Protein AF-A0A9D0TH92-F1 (afdb_monomer_lite)

Radius of gyration: 15.39 Å; chains: 1; bounding box: 37×19×49 Å

Secondary structure (DSSP, 8-state):
-----S-----PPPHHHHHHHHHHHTSTT--HHHHHHHTT--HHHHHHHHHHHHTT-S----SS---S----

Sequence (72 aa):
MPRIKGPRKVKQYSNEFKVTAVRLSHLPGVQVKDVAEELDIHPFMLSRWRKEMREGKLEVKVKKPIDPKTAA

Structure (mmCIF, N/CA/C/O backbone):
data_AF-A0A9D0TH92-F1
#
_entry.id   AF-A0A9D0TH92-F1
#
loop_
_atom_site.group_PDB
_atom_site.id
_atom_site.type_symbol
_atom_site.label_atom_id
_atom_site.label_alt_id
_atom_site.label_comp_id
_atom_site.label_asym_id
_atom_site.label_entity_id
_atom_site.label_seq_id
_atom_site.pdbx_PDB_ins_code
_atom_site.Cartn_x
_atom_site.Cartn_y
_atom_site.Cartn_z
_atom_site.occupancy
_atom_site.B_iso_or_equiv
_atom_site.auth_seq_id
_atom_site.auth_comp_id
_atom_site.auth_asym_id
_atom_site.auth_atom_id
_atom_site.pdbx_PDB_model_num
ATOM 1 N N . MET A 1 1 ? 18.019 -13.956 -31.891 1.00 66.75 1 MET A N 1
ATOM 2 C CA . MET A 1 1 ? 17.243 -13.463 -30.725 1.00 66.75 1 MET A CA 1
ATOM 3 C C . MET A 1 1 ? 17.948 -12.246 -30.136 1.00 66.75 1 MET A C 1
ATOM 5 O O . MET A 1 1 ? 19.146 -12.357 -29.881 1.00 66.75 1 MET A O 1
ATOM 9 N N . PRO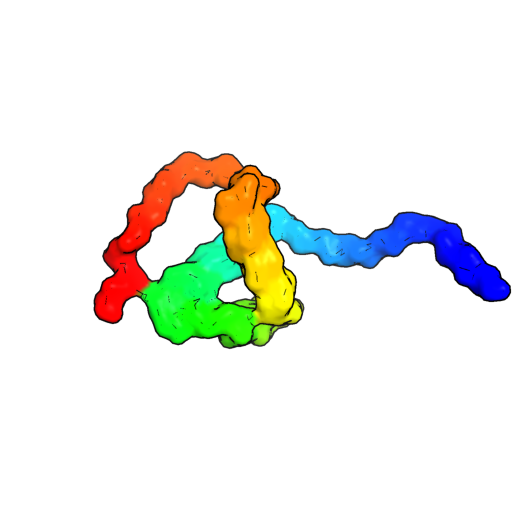 A 1 2 ? 17.280 -11.094 -29.944 1.00 64.25 2 PRO A N 1
ATOM 10 C CA . PRO A 1 2 ? 17.919 -9.934 -29.332 1.00 64.25 2 PRO A CA 1
ATOM 11 C C . PRO A 1 2 ? 18.203 -10.235 -27.853 1.00 64.25 2 PRO A C 1
ATOM 13 O O . PRO A 1 2 ? 17.293 -10.412 -27.045 1.00 64.25 2 PRO A O 1
ATOM 16 N N . ARG A 1 3 ? 19.489 -10.336 -27.500 1.00 67.50 3 ARG A N 1
ATOM 17 C CA . ARG A 1 3 ? 19.950 -10.390 -26.108 1.00 67.50 3 ARG A CA 1
ATOM 18 C C . ARG A 1 3 ? 19.754 -9.003 -25.509 1.00 67.50 3 ARG A C 1
ATOM 20 O O . ARG A 1 3 ? 20.438 -8.067 -25.912 1.00 67.50 3 ARG A O 1
ATOM 27 N N . ILE A 1 4 ? 18.822 -8.874 -24.570 1.00 69.88 4 ILE A N 1
ATOM 28 C CA . ILE A 1 4 ? 18.592 -7.639 -23.814 1.00 69.88 4 ILE A CA 1
ATOM 29 C C . ILE A 1 4 ? 19.899 -7.298 -23.076 1.00 69.88 4 ILE A C 1
ATOM 31 O O . ILE A 1 4 ? 20.233 -7.922 -22.072 1.00 69.88 4 ILE A O 1
ATOM 35 N N . LYS A 1 5 ? 20.681 -6.358 -23.620 1.00 64.75 5 LYS A N 1
ATOM 36 C CA . LYS A 1 5 ? 21.915 -5.841 -23.016 1.00 64.75 5 LYS A CA 1
ATOM 37 C C . LYS A 1 5 ? 21.552 -4.660 -22.120 1.00 64.75 5 LYS A C 1
ATOM 39 O O . LYS A 1 5 ? 21.466 -3.532 -22.589 1.00 64.75 5 LYS A O 1
ATOM 44 N N . GLY A 1 6 ? 21.311 -4.926 -20.841 1.00 67.94 6 GLY A N 1
ATOM 45 C CA . GLY A 1 6 ? 21.186 -3.885 -19.821 1.00 67.94 6 GLY A CA 1
ATOM 46 C C . GLY A 1 6 ? 20.233 -4.260 -18.687 1.00 67.94 6 GLY A C 1
ATOM 47 O O . GLY A 1 6 ? 19.310 -5.053 -18.899 1.00 67.94 6 GLY A O 1
ATOM 48 N N . PRO A 1 7 ? 20.436 -3.711 -17.475 1.00 67.69 7 PRO A N 1
ATOM 49 C CA . PRO A 1 7 ? 19.513 -3.924 -16.371 1.00 67.69 7 PRO A CA 1
ATOM 50 C C . PRO A 1 7 ? 18.135 -3.385 -16.765 1.00 67.69 7 PRO A C 1
ATOM 52 O O . PRO A 1 7 ? 17.997 -2.234 -17.185 1.00 67.69 7 PRO A O 1
ATOM 55 N N . ARG A 1 8 ? 17.100 -4.226 -16.654 1.00 64.12 8 ARG A N 1
ATOM 56 C CA . ARG A 1 8 ? 15.712 -3.791 -16.846 1.00 64.12 8 ARG A CA 1
ATOM 57 C C . ARG A 1 8 ? 15.445 -2.653 -15.862 1.00 64.12 8 ARG A C 1
ATOM 59 O O . ARG A 1 8 ? 15.539 -2.863 -14.654 1.00 64.12 8 ARG A O 1
ATOM 66 N N . LYS A 1 9 ? 15.113 -1.460 -16.367 1.00 59.75 9 LYS A N 1
ATOM 67 C CA . LYS A 1 9 ? 14.659 -0.333 -15.542 1.00 59.75 9 LYS A CA 1
ATOM 68 C C . LYS A 1 9 ? 13.280 -0.671 -14.973 1.00 59.75 9 LYS A C 1
ATOM 70 O O . LYS A 1 9 ? 12.257 -0.278 -15.520 1.00 59.75 9 LYS A O 1
ATOM 75 N N . VAL A 1 10 ? 13.249 -1.462 -13.906 1.00 63.72 10 VAL A N 1
ATOM 76 C CA . VAL A 1 10 ? 12.041 -1.655 -13.108 1.00 63.72 10 VAL A CA 1
ATOM 77 C C . VAL A 1 10 ? 11.817 -0.373 -12.312 1.00 63.72 10 VAL A C 1
ATOM 79 O O . VAL A 1 10 ? 12.720 0.084 -11.611 1.00 63.72 10 VAL A O 1
ATOM 82 N N . LYS A 1 11 ? 10.639 0.245 -12.451 1.00 69.19 11 LYS A N 1
ATOM 83 C CA . LYS A 1 11 ? 10.229 1.331 -11.555 1.00 69.19 11 LYS A CA 1
ATOM 84 C C . LYS A 1 11 ? 10.137 0.729 -10.154 1.00 69.19 11 LYS A C 1
ATOM 86 O O . LYS A 1 11 ? 9.273 -0.101 -9.888 1.00 69.19 11 LYS A O 1
ATOM 91 N N . GLN A 1 12 ? 11.093 1.067 -9.297 1.00 76.50 12 GLN A N 1
ATOM 92 C CA . GLN A 1 12 ? 11.089 0.629 -7.909 1.00 76.50 12 GLN A CA 1
ATOM 93 C C . GLN A 1 12 ? 10.228 1.600 -7.107 1.00 76.50 12 GLN A C 1
ATOM 95 O O . GLN A 1 12 ? 10.419 2.809 -7.194 1.00 76.50 12 GLN A O 1
ATOM 100 N N . TYR A 1 13 ? 9.288 1.068 -6.330 1.00 84.06 13 TYR A N 1
ATOM 101 C CA . TYR A 1 13 ? 8.547 1.863 -5.357 1.00 84.06 13 TYR A CA 1
ATOM 102 C C . TYR A 1 13 ? 9.435 2.149 -4.147 1.00 84.06 13 TYR A C 1
ATOM 104 O O . TYR A 1 13 ? 10.105 1.239 -3.644 1.00 84.06 13 TYR A O 1
ATOM 112 N N . SER A 1 14 ? 9.412 3.391 -3.670 1.00 84.62 14 SER A N 1
ATOM 113 C CA . SER A 1 14 ? 10.114 3.799 -2.453 1.00 84.62 14 SER A CA 1
ATOM 114 C C . SER A 1 14 ? 9.608 3.021 -1.239 1.00 84.62 14 SER A C 1
ATOM 116 O O . SER A 1 14 ? 8.428 2.677 -1.155 1.00 84.62 14 SER A O 1
ATOM 118 N N . ASN A 1 15 ? 10.482 2.763 -0.266 1.00 82.62 15 ASN A N 1
ATOM 119 C CA . ASN A 1 15 ? 10.110 2.013 0.939 1.00 82.62 15 ASN A CA 1
ATOM 120 C C . ASN A 1 15 ? 8.986 2.704 1.727 1.00 82.62 15 ASN A C 1
ATOM 122 O O . ASN A 1 15 ? 8.082 2.033 2.215 1.00 82.62 15 ASN A O 1
ATOM 126 N N . GLU A 1 16 ? 8.993 4.038 1.773 1.00 82.81 16 GLU A N 1
ATOM 127 C CA . GLU A 1 16 ? 7.935 4.846 2.391 1.00 82.81 16 GLU A CA 1
ATOM 128 C C . GLU A 1 16 ? 6.572 4.612 1.729 1.00 82.81 16 GLU A C 1
ATOM 130 O O . GLU A 1 16 ? 5.574 4.408 2.415 1.00 82.81 16 GLU A O 1
ATOM 135 N N . PHE A 1 17 ? 6.541 4.549 0.394 1.00 85.56 17 PHE A N 1
ATOM 136 C CA . PHE A 1 17 ? 5.320 4.277 -0.365 1.00 85.56 17 PHE A CA 1
ATOM 137 C C . PHE A 1 17 ? 4.759 2.890 -0.035 1.00 85.56 17 PHE A C 1
ATOM 139 O O . PHE A 1 17 ? 3.571 2.740 0.247 1.00 85.56 17 PHE A O 1
ATOM 146 N N . LYS A 1 18 ? 5.632 1.877 -0.001 1.00 86.25 18 LYS A N 1
ATOM 147 C CA . LYS A 1 18 ? 5.245 0.501 0.332 1.00 86.25 18 LYS A CA 1
ATOM 148 C C . LYS A 1 18 ? 4.687 0.391 1.755 1.00 86.25 18 LYS A C 1
ATOM 150 O O . LYS A 1 18 ? 3.692 -0.298 1.960 1.00 86.25 18 LYS A O 1
ATOM 155 N N . VAL A 1 19 ? 5.286 1.082 2.729 1.00 84.50 19 VAL A N 1
ATOM 156 C CA . VAL A 1 19 ? 4.804 1.084 4.122 1.00 84.50 19 VAL A CA 1
ATOM 157 C C . VAL A 1 19 ? 3.454 1.777 4.250 1.00 84.50 19 VAL A C 1
ATOM 159 O O . VAL A 1 19 ? 2.560 1.232 4.896 1.00 84.50 19 VAL A O 1
ATOM 162 N N . THR A 1 20 ? 3.275 2.936 3.615 1.00 87.31 20 THR A N 1
ATOM 163 C CA . THR A 1 20 ? 1.988 3.647 3.618 1.00 87.31 20 THR A CA 1
ATOM 164 C C . THR A 1 20 ? 0.889 2.785 3.005 1.00 87.31 20 THR A C 1
ATOM 166 O O . THR A 1 20 ? -0.159 2.613 3.624 1.00 87.31 20 THR A O 1
ATOM 169 N N . ALA A 1 21 ? 1.154 2.147 1.862 1.00 88.19 21 ALA A N 1
ATOM 170 C CA . ALA A 1 21 ? 0.208 1.240 1.217 1.00 88.19 21 ALA A CA 1
ATOM 171 C C . ALA A 1 21 ? -0.179 0.060 2.129 1.00 88.19 21 ALA A C 1
ATOM 173 O O . ALA A 1 21 ? -1.359 -0.254 2.295 1.00 88.19 21 ALA A O 1
ATOM 174 N N . VAL A 1 22 ? 0.800 -0.574 2.787 1.00 85.81 22 VAL A N 1
ATOM 175 C CA . VAL A 1 22 ? 0.524 -1.671 3.729 1.00 85.81 22 VAL A CA 1
ATOM 176 C C . VAL A 1 22 ? -0.286 -1.181 4.930 1.00 85.81 22 VAL A C 1
ATOM 178 O O . VAL A 1 22 ? -1.221 -1.864 5.345 1.00 85.81 22 VAL A O 1
ATOM 181 N N . ARG A 1 23 ? 0.011 0.004 5.464 1.00 85.31 23 ARG A N 1
ATOM 182 C CA . ARG A 1 23 ? -0.717 0.586 6.597 1.00 85.31 23 ARG A CA 1
ATOM 183 C C . ARG A 1 23 ? -2.173 0.901 6.252 1.00 85.31 23 ARG A C 1
ATOM 185 O O . ARG A 1 23 ? -3.044 0.588 7.057 1.00 85.31 23 ARG A O 1
ATOM 192 N N . LEU A 1 24 ? -2.436 1.416 5.051 1.00 84.94 24 LEU A N 1
ATOM 193 C CA . LEU A 1 24 ? -3.795 1.613 4.531 1.00 84.94 24 LEU A CA 1
ATOM 194 C C . LEU A 1 24 ? -4.547 0.282 4.410 1.00 84.94 24 LEU A C 1
ATOM 196 O O . LEU A 1 24 ? -5.695 0.180 4.826 1.00 84.94 24 LEU A O 1
ATOM 200 N N . SER A 1 25 ? -3.874 -0.782 3.961 1.00 83.00 25 SER A N 1
ATOM 201 C CA . SER A 1 25 ? -4.488 -2.116 3.858 1.00 83.00 25 SER A CA 1
ATOM 202 C C . SER A 1 25 ? -4.818 -2.778 5.205 1.00 83.00 25 SER A C 1
ATOM 204 O O . SER A 1 25 ? -5.535 -3.778 5.239 1.00 83.00 25 SER A O 1
ATOM 206 N N . HIS A 1 26 ? -4.244 -2.292 6.312 1.00 82.00 26 HIS A N 1
ATOM 207 C CA . HIS A 1 26 ? -4.496 -2.799 7.665 1.00 82.00 26 HIS A CA 1
ATOM 208 C C . HIS A 1 26 ? -5.719 -2.167 8.336 1.00 82.00 26 HIS A C 1
ATOM 210 O O . HIS A 1 26 ? -6.097 -2.616 9.417 1.00 82.00 26 HIS A O 1
ATOM 216 N N . LEU A 1 27 ? -6.330 -1.157 7.714 1.00 81.75 27 LEU A N 1
ATOM 217 C CA . LEU A 1 27 ? -7.552 -0.548 8.218 1.00 81.75 27 LEU A CA 1
ATOM 218 C C . LEU A 1 27 ? -8.722 -1.552 8.157 1.00 81.75 27 LEU A C 1
ATOM 220 O O . LEU A 1 27 ? -8.826 -2.323 7.197 1.00 81.75 27 LEU A O 1
ATOM 224 N N . PRO A 1 28 ? -9.598 -1.575 9.176 1.00 76.12 28 PRO A N 1
ATOM 225 C CA . PRO A 1 28 ? -10.755 -2.464 9.203 1.00 76.12 28 PRO A CA 1
ATOM 226 C C . PRO A 1 28 ? -11.716 -2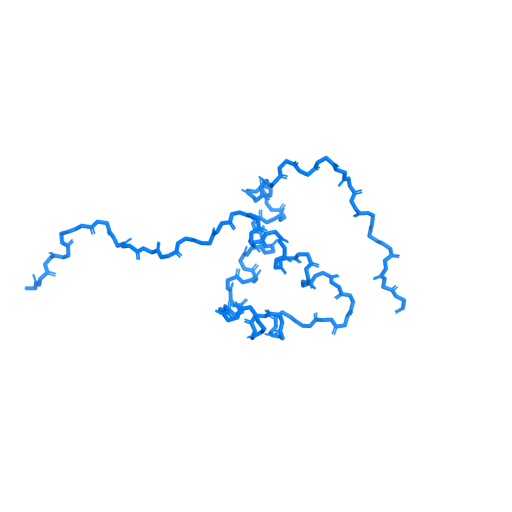.124 8.058 1.00 76.12 28 PRO A C 1
ATOM 228 O O . PRO A 1 28 ? -12.004 -0.959 7.804 1.00 76.12 28 PRO A O 1
ATOM 231 N N . GLY A 1 29 ? -12.210 -3.147 7.359 1.00 80.75 29 GLY A N 1
ATOM 232 C CA . GLY A 1 29 ? -13.164 -2.979 6.256 1.00 80.75 29 GLY A CA 1
ATOM 233 C C . GLY A 1 29 ? -12.552 -2.565 4.913 1.00 80.75 29 GLY A C 1
ATOM 234 O O . GLY A 1 29 ? -13.274 -2.501 3.925 1.00 80.75 29 GLY A O 1
ATOM 235 N N . VAL A 1 30 ? -11.237 -2.344 4.841 1.00 81.75 30 VAL A N 1
ATOM 236 C CA . VAL A 1 30 ? -10.550 -1.983 3.596 1.00 81.75 30 VAL A CA 1
ATOM 237 C C . VAL A 1 30 ? -10.008 -3.237 2.910 1.00 81.75 30 VAL A C 1
ATOM 239 O O . VAL A 1 30 ? -9.226 -3.992 3.500 1.00 81.75 30 VAL A O 1
ATOM 242 N N . GLN A 1 31 ? -10.396 -3.481 1.652 1.00 84.62 31 GLN A N 1
ATOM 243 C CA . GLN A 1 31 ? -9.833 -4.595 0.893 1.00 84.62 31 GLN A CA 1
ATOM 244 C C . GLN A 1 31 ? -8.507 -4.196 0.242 1.00 84.62 31 GLN A C 1
ATOM 246 O O . GLN A 1 31 ? -8.259 -3.056 -0.140 1.00 84.62 31 GLN A O 1
ATOM 251 N N . VAL A 1 32 ? -7.636 -5.191 0.061 1.00 83.31 32 VAL A N 1
ATOM 252 C CA . VAL A 1 32 ? -6.359 -5.032 -0.659 1.00 83.31 32 VAL A CA 1
ATOM 253 C C . VAL A 1 32 ? -6.587 -4.540 -2.089 1.00 83.31 32 VAL A C 1
ATOM 255 O O . VAL A 1 32 ? -5.722 -3.874 -2.645 1.00 83.31 32 VAL A O 1
ATOM 258 N N . LYS A 1 33 ? -7.732 -4.892 -2.683 1.00 84.50 33 LYS A N 1
ATOM 259 C CA . LYS A 1 33 ? -8.077 -4.514 -4.047 1.00 84.50 33 LYS A CA 1
ATOM 260 C C . LYS A 1 33 ? -8.362 -3.014 -4.153 1.00 84.50 33 LYS A C 1
ATOM 262 O O . LYS A 1 33 ? -7.717 -2.374 -4.968 1.00 84.50 33 LYS A O 1
ATOM 267 N N . ASP A 1 34 ? -9.195 -2.463 -3.270 1.00 87.56 34 ASP A N 1
ATOM 268 C CA . ASP A 1 34 ? -9.543 -1.035 -3.278 1.00 87.56 34 ASP A CA 1
ATOM 269 C C . ASP A 1 34 ? -8.307 -0.144 -3.108 1.00 87.56 34 ASP A C 1
ATOM 271 O O . ASP A 1 34 ? -8.049 0.729 -3.928 1.00 87.56 34 ASP A O 1
ATOM 275 N N . VAL A 1 35 ? -7.452 -0.445 -2.123 1.00 87.12 35 VAL A N 1
ATOM 276 C CA . VAL A 1 35 ? -6.203 0.313 -1.891 1.00 87.12 35 VAL A CA 1
ATOM 27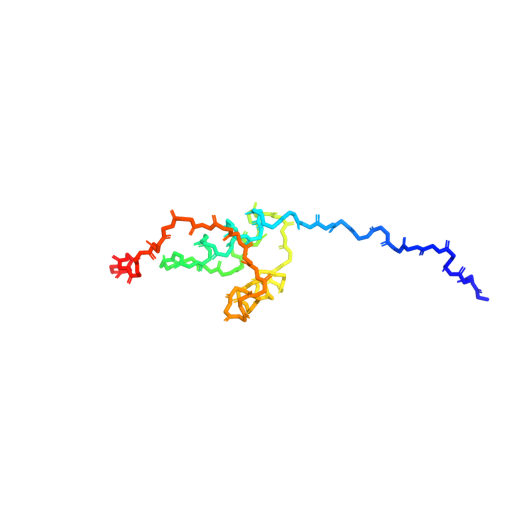7 C C . VAL A 1 35 ? -5.256 0.221 -3.084 1.00 87.12 35 VAL A C 1
ATOM 279 O O . VAL A 1 35 ? -4.507 1.151 -3.372 1.00 87.12 35 VAL A O 1
ATOM 282 N N . ALA A 1 36 ? -5.243 -0.925 -3.763 1.00 88.31 36 ALA A N 1
ATOM 283 C CA . ALA A 1 36 ? -4.407 -1.121 -4.932 1.00 88.31 36 ALA A CA 1
ATOM 284 C C . ALA A 1 36 ? -4.930 -0.326 -6.139 1.00 88.31 36 ALA A C 1
ATOM 286 O O . ALA A 1 36 ? -4.125 0.278 -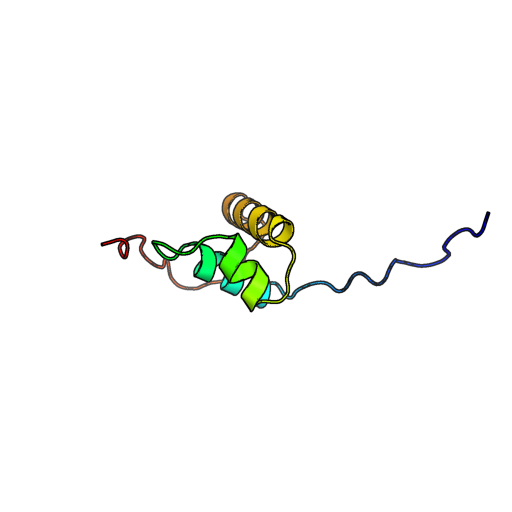6.844 1.00 88.31 36 ALA A O 1
ATOM 287 N N . GLU A 1 37 ? -6.250 -0.279 -6.331 1.00 88.94 37 GLU A N 1
ATOM 288 C CA . GLU A 1 37 ? -6.902 0.538 -7.359 1.00 88.94 37 GLU A CA 1
ATOM 289 C C . GLU A 1 37 ? -6.693 2.041 -7.101 1.00 88.94 37 GLU A C 1
ATOM 291 O O . GLU A 1 37 ? -6.338 2.765 -8.027 1.00 88.94 37 GLU A O 1
ATOM 296 N N . GLU A 1 38 ? -6.790 2.511 -5.852 1.00 89.06 38 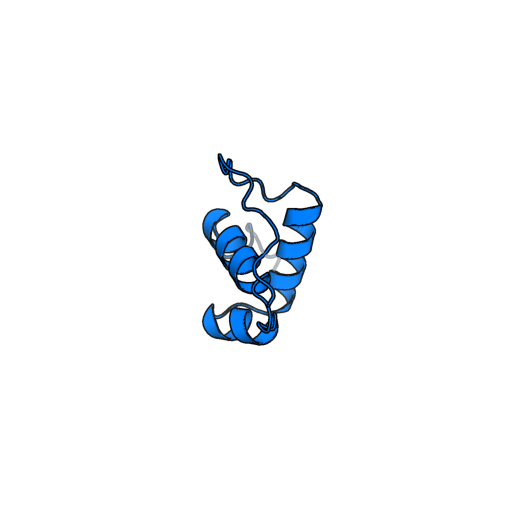GLU A N 1
ATOM 297 C CA . GLU A 1 38 ? -6.537 3.920 -5.499 1.00 89.06 38 GLU A CA 1
ATOM 298 C C . GLU A 1 38 ? -5.075 4.351 -5.693 1.00 89.06 38 GLU A C 1
ATOM 300 O O . GLU A 1 38 ? -4.795 5.482 -6.089 1.00 89.06 38 GLU A O 1
ATOM 305 N N . LEU A 1 39 ? -4.124 3.460 -5.400 1.00 86.25 39 LEU A N 1
ATOM 306 C CA . LEU A 1 39 ? -2.689 3.737 -5.521 1.00 86.25 39 LEU A CA 1
ATOM 307 C C . LEU A 1 39 ? -2.133 3.450 -6.925 1.00 86.25 39 LEU A C 1
ATOM 309 O O . LEU A 1 39 ? -0.921 3.575 -7.121 1.00 86.25 39 LEU A O 1
ATOM 313 N N . ASP A 1 40 ? -2.988 3.046 -7.871 1.00 86.75 40 ASP A N 1
ATOM 314 C CA . ASP A 1 40 ? -2.622 2.598 -9.221 1.00 86.75 40 ASP A CA 1
ATOM 315 C C . ASP A 1 40 ? -1.503 1.532 -9.193 1.00 86.75 40 ASP A C 1
ATOM 317 O O . ASP A 1 40 ? -0.501 1.572 -9.913 1.00 86.75 40 ASP A O 1
ATOM 321 N N . ILE A 1 41 ? -1.637 0.563 -8.283 1.00 87.00 41 ILE A N 1
ATOM 322 C CA . ILE A 1 41 ? -0.721 -0.572 -8.145 1.00 87.00 41 ILE A CA 1
ATOM 323 C C . ILE A 1 41 ? -1.457 -1.889 -8.347 1.00 87.00 41 ILE A C 1
ATOM 325 O O . ILE A 1 41 ? -2.639 -2.038 -8.070 1.00 87.00 41 ILE A O 1
ATOM 329 N N . HIS A 1 42 ? -0.731 -2.918 -8.778 1.00 87.25 42 HIS A N 1
ATOM 330 C CA . HIS A 1 42 ? -1.325 -4.246 -8.873 1.00 87.25 42 HIS A CA 1
ATOM 331 C C . HIS A 1 42 ? -1.562 -4.826 -7.459 1.00 87.25 42 HIS A C 1
ATOM 333 O O . HIS A 1 42 ? -0.615 -4.851 -6.664 1.00 87.25 42 HIS A O 1
ATOM 339 N N . PRO A 1 43 ? -2.740 -5.396 -7.135 1.00 85.44 43 PRO A N 1
ATOM 340 C CA . PRO A 1 43 ? -3.061 -5.907 -5.789 1.00 85.44 43 PRO A CA 1
ATOM 341 C C . PRO A 1 43 ? -2.092 -6.993 -5.294 1.00 85.44 43 PRO A C 1
ATOM 343 O O . PRO A 1 43 ? -1.818 -7.120 -4.099 1.00 85.44 43 PRO A O 1
ATOM 346 N N . PHE A 1 44 ? -1.491 -7.739 -6.225 1.00 85.06 44 PHE A N 1
ATOM 347 C CA . PHE A 1 44 ? -0.405 -8.679 -5.928 1.00 85.06 44 PHE A CA 1
ATOM 348 C C . PHE A 1 44 ? 0.813 -8.008 -5.266 1.00 85.06 44 PHE A C 1
ATOM 350 O O . PHE A 1 44 ? 1.409 -8.589 -4.358 1.00 85.06 44 PHE A O 1
ATOM 357 N N . MET A 1 45 ? 1.183 -6.789 -5.681 1.00 87.00 45 MET A N 1
ATOM 358 C CA . MET A 1 45 ? 2.303 -6.059 -5.077 1.00 87.00 45 MET A CA 1
ATOM 359 C C . MET A 1 45 ? 2.012 -5.705 -3.622 1.00 87.00 45 MET A C 1
ATOM 361 O O . MET A 1 45 ? 2.877 -5.888 -2.771 1.00 87.00 45 MET A O 1
ATOM 365 N N . LEU A 1 46 ? 0.780 -5.298 -3.321 1.00 86.00 46 LEU A N 1
ATOM 366 C CA . LEU A 1 46 ? 0.372 -4.972 -1.961 1.00 86.00 46 LEU A CA 1
ATOM 367 C C . LEU A 1 46 ? 0.391 -6.209 -1.049 1.00 86.00 46 LEU A C 1
ATOM 369 O O . LEU A 1 46 ? 0.915 -6.153 0.063 1.00 86.00 46 LEU A O 1
ATOM 373 N N . SER A 1 47 ? -0.080 -7.359 -1.544 1.00 83.75 47 SER A N 1
ATOM 374 C CA . SER A 1 47 ? 0.017 -8.643 -0.828 1.00 83.75 47 SER A CA 1
ATOM 375 C C . SER A 1 47 ? 1.473 -9.049 -0.563 1.00 83.75 47 SER A C 1
ATOM 377 O O . SER A 1 47 ? 1.831 -9.446 0.551 1.00 83.75 47 SER A O 1
ATOM 379 N N . ARG A 1 48 ? 2.352 -8.862 -1.556 1.00 84.69 48 ARG A N 1
ATOM 380 C CA . ARG A 1 48 ? 3.794 -9.079 -1.402 1.00 84.69 48 ARG A CA 1
ATOM 381 C C . ARG A 1 48 ? 4.392 -8.168 -0.326 1.00 84.69 48 ARG A C 1
ATOM 383 O O . ARG A 1 48 ? 5.132 -8.660 0.519 1.00 84.69 48 ARG A O 1
ATOM 390 N N . TRP A 1 49 ? 4.040 -6.884 -0.296 1.00 87.50 49 TRP A N 1
ATOM 391 C CA . TRP A 1 49 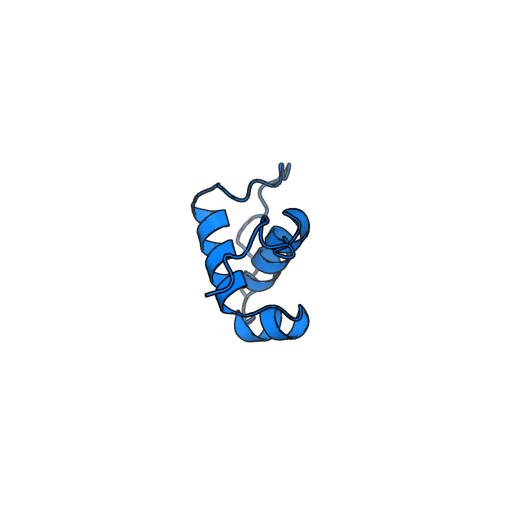? 4.552 -5.948 0.712 1.00 87.50 49 TRP A CA 1
ATOM 392 C C . TRP A 1 49 ? 4.041 -6.250 2.123 1.00 87.50 49 TRP A C 1
ATOM 394 O O . TRP A 1 49 ? 4.807 -6.111 3.074 1.00 87.50 49 TRP A O 1
ATOM 404 N N . ARG A 1 50 ? 2.805 -6.749 2.285 1.00 82.50 50 ARG A N 1
ATOM 405 C CA . ARG A 1 50 ? 2.312 -7.253 3.587 1.00 82.50 50 ARG A CA 1
ATOM 406 C C . ARG A 1 50 ? 3.171 -8.407 4.104 1.00 82.50 50 ARG A C 1
ATOM 408 O O . ARG A 1 50 ? 3.475 -8.469 5.294 1.00 82.50 50 ARG A O 1
ATOM 415 N N . LYS A 1 51 ? 3.589 -9.304 3.207 1.00 82.19 51 LYS A N 1
ATOM 416 C CA . LYS A 1 51 ? 4.496 -10.406 3.544 1.00 82.19 51 LYS A CA 1
ATOM 417 C C . LYS A 1 51 ? 5.899 -9.896 3.892 1.00 82.19 51 LYS A C 1
ATOM 419 O O . LYS A 1 51 ? 6.444 -10.303 4.910 1.00 82.19 51 LYS A O 1
ATOM 424 N N . GLU A 1 52 ? 6.444 -8.959 3.115 1.00 80.50 52 GLU A N 1
ATOM 425 C CA . GLU A 1 52 ? 7.759 -8.351 3.383 1.00 80.50 52 GLU A CA 1
ATOM 426 C C . GLU A 1 52 ? 7.796 -7.552 4.699 1.00 80.50 52 GLU A C 1
ATOM 428 O O . GLU A 1 52 ? 8.820 -7.565 5.382 1.00 80.50 52 GLU A O 1
ATOM 433 N N . MET A 1 53 ? 6.684 -6.917 5.092 1.00 79.25 53 MET A N 1
ATOM 434 C CA . MET A 1 53 ? 6.515 -6.283 6.409 1.00 79.25 53 MET A CA 1
ATOM 435 C C . MET A 1 53 ? 6.517 -7.312 7.546 1.00 79.25 53 MET A C 1
ATOM 437 O O . MET A 1 53 ? 7.150 -7.084 8.571 1.00 79.25 53 MET A O 1
ATOM 441 N N . ARG A 1 54 ? 5.863 -8.469 7.365 1.00 72.69 54 ARG A N 1
ATOM 442 C CA . ARG A 1 54 ? 5.875 -9.563 8.356 1.00 72.69 54 ARG A CA 1
ATOM 443 C C . ARG A 1 54 ? 7.250 -10.224 8.481 1.00 72.69 54 ARG A C 1
ATOM 445 O O . ARG A 1 54 ? 7.641 -10.608 9.574 1.00 72.69 54 ARG A O 1
ATOM 452 N N . GLU A 1 55 ? 7.969 -10.360 7.371 1.00 77.44 55 GLU A N 1
ATOM 453 C CA . GLU A 1 55 ? 9.337 -10.894 7.333 1.00 77.44 55 GLU A CA 1
ATOM 454 C C . GLU A 1 55 ? 10.392 -9.893 7.840 1.00 77.44 55 GLU A C 1
ATOM 456 O O . GLU A 1 55 ? 11.567 -10.244 7.901 1.00 77.44 55 GLU A O 1
ATOM 461 N N . GLY A 1 56 ? 10.008 -8.653 8.172 1.00 69.00 56 GLY A N 1
ATOM 462 C CA . GLY A 1 56 ? 10.938 -7.627 8.652 1.00 69.00 56 GLY A CA 1
ATOM 463 C C . GLY A 1 56 ? 11.925 -7.130 7.589 1.00 69.00 56 GLY A C 1
ATOM 464 O O . GLY A 1 56 ? 12.925 -6.520 7.931 1.00 69.00 56 GLY A O 1
ATOM 465 N N . LYS A 1 57 ? 11.672 -7.376 6.295 1.00 65.81 57 LYS A N 1
ATOM 466 C CA . LYS A 1 57 ? 12.502 -6.857 5.184 1.00 65.81 57 LYS A CA 1
ATOM 467 C C . LYS A 1 57 ? 12.149 -5.424 4.808 1.00 65.81 57 LYS A C 1
ATOM 469 O O . LYS A 1 57 ? 12.939 -4.732 4.169 1.00 65.81 57 LYS A O 1
ATOM 474 N N . LEU A 1 58 ? 10.943 -4.994 5.165 1.00 63.22 58 LEU A N 1
ATOM 475 C CA . LEU A 1 58 ? 10.419 -3.672 4.865 1.00 63.22 58 LEU A CA 1
ATOM 476 C C . LEU A 1 58 ? 10.565 -2.756 6.093 1.00 63.22 58 LEU A C 1
ATOM 478 O O . LEU A 1 58 ? 9.589 -2.285 6.665 1.00 63.22 58 LEU A O 1
ATOM 482 N N . GLU A 1 59 ? 11.800 -2.530 6.536 1.00 52.88 59 GLU A N 1
ATOM 483 C CA . GLU A 1 59 ? 12.076 -1.631 7.658 1.00 52.88 59 GLU A CA 1
ATOM 484 C C . GLU A 1 59 ? 12.085 -0.176 7.179 1.00 52.88 59 GLU A C 1
ATOM 486 O O . GLU A 1 59 ? 13.072 0.333 6.646 1.00 52.88 59 GLU A O 1
ATOM 491 N N . VAL A 1 60 ? 10.990 0.543 7.412 1.00 51.38 60 VAL A N 1
ATOM 492 C CA . VAL A 1 60 ? 11.131 1.967 7.726 1.00 51.38 60 VAL A CA 1
ATOM 493 C C . VAL A 1 60 ? 11.523 2.000 9.198 1.00 51.38 60 VAL A C 1
ATOM 495 O O . VAL A 1 60 ? 10.876 1.345 10.012 1.00 51.38 60 VAL A O 1
ATOM 498 N N . LYS A 1 61 ? 12.584 2.732 9.556 1.00 43.72 61 LYS A N 1
ATOM 499 C CA . LYS A 1 61 ? 12.927 3.061 10.949 1.00 43.72 61 LYS A CA 1
ATOM 500 C C . LYS A 1 61 ? 11.782 3.880 11.573 1.00 43.72 61 LYS A C 1
ATOM 502 O O . LYS A 1 61 ? 11.914 5.081 11.786 1.00 43.72 61 LYS A O 1
ATOM 507 N N . VAL A 1 62 ? 10.626 3.269 11.816 1.00 46.81 62 VAL A N 1
ATOM 508 C CA . VAL A 1 62 ? 9.470 3.907 12.439 1.00 46.81 62 VAL A CA 1
ATOM 509 C C . VAL A 1 62 ? 9.694 3.827 13.938 1.00 46.81 62 VAL A C 1
ATOM 511 O O . VAL A 1 62 ? 9.417 2.827 14.593 1.00 46.81 62 VAL A O 1
ATOM 514 N N . LYS A 1 63 ? 10.215 4.917 14.495 1.00 41.66 63 LYS A N 1
ATOM 515 C CA . LYS A 1 63 ? 10.129 5.217 15.922 1.00 41.66 63 LYS A CA 1
ATOM 516 C C . LYS A 1 63 ? 8.654 5.400 16.321 1.00 41.66 63 LYS A C 1
ATOM 518 O O . LYS A 1 63 ? 8.237 6.538 16.472 1.00 41.66 63 LYS A O 1
ATOM 523 N N . LYS A 1 64 ? 7.876 4.321 16.452 1.00 39.84 64 LYS A N 1
ATOM 524 C CA . LYS A 1 64 ? 6.776 4.103 17.424 1.00 39.84 64 LYS A CA 1
ATOM 525 C C . LYS A 1 64 ? 5.994 2.841 17.012 1.00 39.84 64 LYS A C 1
ATOM 527 O O . LYS A 1 64 ? 5.583 2.770 15.853 1.00 39.84 64 LYS A O 1
ATOM 532 N N . PRO A 1 65 ? 5.741 1.882 17.921 1.00 44.84 65 PRO A N 1
ATOM 533 C CA . PRO A 1 65 ? 4.707 0.880 17.691 1.00 44.84 65 PRO A CA 1
ATOM 534 C C . PRO A 1 65 ? 3.360 1.604 17.582 1.00 44.84 65 PRO A C 1
ATOM 536 O O . PRO A 1 65 ? 3.062 2.478 18.392 1.00 44.84 65 PRO A O 1
ATOM 539 N N . ILE A 1 66 ? 2.597 1.305 16.535 1.00 50.12 66 ILE A N 1
ATOM 540 C CA . ILE A 1 66 ? 1.238 1.815 16.359 1.00 50.12 66 ILE A CA 1
ATOM 541 C C . ILE A 1 66 ? 0.335 0.651 16.751 1.00 50.12 66 ILE A C 1
ATOM 543 O O . ILE A 1 66 ? 0.323 -0.382 16.078 1.00 50.12 66 ILE A O 1
ATOM 547 N N . ASP A 1 67 ? -0.316 0.794 17.896 1.00 42.84 67 ASP A N 1
ATOM 548 C CA . ASP A 1 67 ? -1.077 -0.244 18.578 1.00 42.84 67 ASP A CA 1
ATOM 549 C C . ASP A 1 67 ? -2.249 -0.787 17.730 1.00 42.84 67 ASP A C 1
ATOM 551 O O . ASP A 1 67 ? -2.958 -0.020 17.070 1.00 42.84 67 ASP A O 1
ATOM 555 N N . PRO A 1 68 ? -2.507 -2.108 17.751 1.00 54.22 68 PRO A N 1
ATOM 556 C CA . PRO A 1 68 ? -3.529 -2.755 16.929 1.00 54.22 68 PRO A CA 1
ATOM 557 C C . PRO A 1 68 ? -4.924 -2.704 17.586 1.00 54.22 68 PRO A C 1
ATOM 559 O O . PRO A 1 68 ? -5.476 -3.745 17.937 1.00 54.22 68 PRO A O 1
ATOM 562 N N . LYS A 1 69 ? -5.516 -1.515 17.784 1.00 43.38 69 LYS A N 1
ATOM 563 C CA . LYS A 1 69 ? -6.872 -1.398 18.375 1.00 43.38 69 LYS A CA 1
ATOM 564 C C . LYS A 1 69 ? -7.780 -0.334 17.745 1.00 43.38 69 LYS A C 1
ATOM 566 O O . LYS A 1 69 ? -8.448 0.414 18.449 1.00 43.38 69 LYS A O 1
ATOM 571 N N . THR A 1 70 ? -7.887 -0.339 16.421 1.00 44.41 70 THR A N 1
ATOM 572 C CA . THR A 1 70 ? -9.002 0.337 15.737 1.00 44.41 70 THR A CA 1
ATOM 573 C C . THR A 1 70 ? -9.586 -0.604 14.696 1.00 44.41 70 THR A C 1
ATOM 575 O O . THR A 1 70 ? -9.337 -0.469 13.507 1.00 44.41 70 THR A O 1
ATOM 578 N N . ALA A 1 71 ? -10.309 -1.609 15.173 1.00 34.94 71 ALA A N 1
ATOM 579 C CA . ALA A 1 71 ? -11.318 -2.349 14.430 1.00 34.94 71 ALA A CA 1
ATOM 580 C C . ALA A 1 71 ? -12.505 -2.435 15.393 1.00 34.94 71 ALA A C 1
ATOM 582 O O . ALA A 1 71 ? -12.424 -3.155 16.389 1.00 34.94 71 ALA A O 1
ATOM 583 N N . ALA A 1 72 ? -13.483 -1.553 15.184 1.00 30.14 72 ALA A N 1
ATOM 584 C CA . ALA A 1 72 ? -14.734 -1.496 15.934 1.00 30.14 72 ALA A CA 1
ATOM 585 C C . ALA A 1 72 ? -15.751 -2.458 15.317 1.00 30.14 72 ALA A C 1
ATOM 587 O O . ALA A 1 72 ? -15.689 -2.634 14.077 1.00 30.14 72 ALA A O 1
#

Foldseek 3Di:
DDDPPDDPPDPDDDLVRLVVLLVQCLAAPDHLVVSCVVVVHDSVSNVVSVVCVVVVVSDDVDPDDDDNPPDD

pLDDT: mean 72.82, std 16.15, range [30.14, 89.06]